Protein AF-A0A1E3X5I3-F1 (afdb_monomer_lite)

Sequence (67 aa):
MSTVKNKKDKVLFDDLKDECVKFIKLMNQLDVENLTEDQEEEILGEMFASLTHLNVHSGLLKKQIES

Structure (mmCIF, N/CA/C/O backbone):
data_AF-A0A1E3X5I3-F1
#
_entry.id   AF-A0A1E3X5I3-F1
#
loop_
_atom_site.group_PDB
_atom_site.id
_atom_site.type_symbol
_atom_site.label_atom_id
_atom_site.label_alt_id
_atom_site.label_comp_id
_atom_site.label_asym_id
_atom_site.label_entity_id
_atom_site.label_seq_id
_atom_site.pdbx_PDB_ins_code
_atom_site.Cartn_x
_atom_site.Cartn_y
_atom_site.Cartn_z
_atom_site.occupancy
_atom_site.B_iso_or_equiv
_atom_site.auth_seq_id
_atom_site.auth_comp_id
_atom_site.auth_asym_id
_atom_site.auth_atom_id
_atom_site.pdbx_PDB_model_num
ATOM 1 N N . MET A 1 1 ? 17.641 -9.124 -28.949 1.00 40.50 1 MET A N 1
ATOM 2 C CA . MET A 1 1 ? 17.382 -7.995 -28.031 1.00 40.50 1 MET A CA 1
ATOM 3 C C . MET A 1 1 ? 15.972 -8.121 -27.480 1.00 40.50 1 MET A C 1
ATOM 5 O O . MET A 1 1 ? 15.047 -8.227 -28.263 1.00 40.50 1 MET A O 1
ATOM 9 N N . SER A 1 2 ? 15.736 -8.107 -26.176 1.00 42.16 2 SER A N 1
ATOM 10 C CA . SER A 1 2 ? 15.970 -9.241 -25.275 1.00 42.16 2 SER A CA 1
ATOM 11 C C . SER A 1 2 ? 14.721 -9.375 -24.399 1.00 42.16 2 SER A C 1
ATOM 13 O O . SER A 1 2 ? 14.280 -8.389 -23.815 1.00 42.16 2 SER A O 1
ATOM 15 N N . THR A 1 3 ? 14.179 -10.584 -24.262 1.00 50.53 3 THR A N 1
ATOM 16 C CA . THR A 1 3 ? 13.005 -10.963 -23.440 1.00 50.53 3 THR A CA 1
ATOM 17 C C . THR A 1 3 ? 13.107 -10.558 -21.958 1.00 50.53 3 THR A C 1
ATOM 19 O O . THR A 1 3 ? 12.146 -10.687 -21.208 1.00 50.53 3 THR A O 1
ATOM 22 N N . VAL A 1 4 ? 14.277 -10.076 -21.532 1.00 52.81 4 VAL A N 1
ATOM 23 C CA . VAL A 1 4 ? 14.619 -9.645 -20.172 1.00 52.81 4 VAL A CA 1
ATOM 24 C C . VAL A 1 4 ? 14.111 -8.231 -19.845 1.00 52.81 4 VAL A C 1
ATOM 26 O O . VAL A 1 4 ? 13.731 -8.016 -18.697 1.00 52.81 4 VAL A O 1
ATOM 29 N N . LYS A 1 5 ? 14.047 -7.294 -20.814 1.00 57.03 5 LYS A N 1
ATOM 30 C CA . LYS A 1 5 ? 13.562 -5.909 -20.568 1.00 57.03 5 LYS A CA 1
ATOM 31 C C . LYS A 1 5 ? 12.083 -5.946 -20.143 1.00 57.03 5 LYS A C 1
ATOM 33 O O . LYS A 1 5 ? 11.749 -5.605 -19.019 1.00 57.03 5 LYS A O 1
ATOM 38 N N . ASN A 1 6 ? 11.273 -6.650 -20.936 1.00 65.69 6 ASN A N 1
ATOM 39 C CA . ASN A 1 6 ? 9.847 -6.882 -20.685 1.00 65.69 6 ASN A CA 1
ATOM 40 C C . ASN A 1 6 ? 9.550 -7.608 -19.349 1.00 65.69 6 ASN A C 1
ATOM 42 O O . ASN A 1 6 ? 8.516 -7.385 -18.730 1.00 65.69 6 ASN A O 1
ATOM 46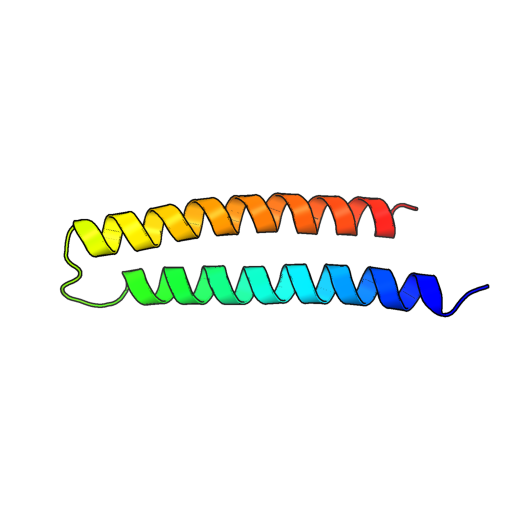 N N . LYS A 1 7 ? 10.459 -8.471 -18.861 1.00 72.38 7 LYS A N 1
ATOM 47 C CA . LYS A 1 7 ? 10.285 -9.136 -17.556 1.00 72.38 7 LYS A CA 1
ATOM 48 C C . LYS A 1 7 ? 10.524 -8.196 -16.374 1.00 72.38 7 LYS A C 1
ATOM 50 O O . LYS A 1 7 ? 9.777 -8.277 -15.410 1.00 72.38 7 LYS A O 1
ATOM 55 N N . LYS A 1 8 ? 11.547 -7.336 -16.428 1.00 76.88 8 LYS A N 1
ATOM 56 C CA . LYS A 1 8 ? 11.823 -6.364 -15.354 1.00 76.88 8 LYS A CA 1
ATOM 57 C C . LYS A 1 8 ? 10.748 -5.283 -15.279 1.00 76.88 8 LYS A C 1
ATOM 59 O O . LYS A 1 8 ? 10.318 -4.958 -14.180 1.00 76.88 8 LYS A O 1
ATOM 64 N N . ASP A 1 9 ? 10.302 -4.793 -16.430 1.00 78.62 9 ASP A N 1
ATOM 65 C CA . ASP A 1 9 ? 9.261 -3.765 -16.510 1.00 78.62 9 ASP A CA 1
ATOM 66 C C . ASP A 1 9 ? 7.928 -4.313 -15.978 1.00 78.62 9 ASP A C 1
ATOM 68 O O . ASP A 1 9 ? 7.226 -3.645 -15.223 1.00 78.62 9 ASP A O 1
ATOM 72 N N . LYS A 1 10 ? 7.624 -5.580 -16.297 1.00 85.94 10 LYS A N 1
ATOM 73 C CA . LYS A 1 10 ? 6.467 -6.282 -15.743 1.00 85.94 10 LYS A CA 1
ATOM 74 C C . LYS A 1 10 ? 6.540 -6.419 -14.221 1.00 85.94 10 LYS A C 1
ATOM 76 O O . LYS A 1 10 ? 5.546 -6.147 -13.570 1.00 85.94 10 LYS A O 1
ATOM 81 N N . VAL A 1 11 ? 7.693 -6.800 -13.665 1.00 89.38 11 VAL A N 1
ATOM 82 C CA . VAL A 1 11 ? 7.859 -6.909 -12.204 1.00 89.38 11 VAL A CA 1
ATOM 83 C C . VAL A 1 11 ? 7.616 -5.562 -11.527 1.00 89.38 11 VAL A C 1
ATOM 85 O O . VAL A 1 11 ? 6.819 -5.495 -10.608 1.00 89.38 11 VAL A O 1
ATOM 88 N N . LEU A 1 12 ? 8.212 -4.474 -12.022 1.00 88.56 12 LEU A N 1
ATOM 89 C CA . LEU A 1 12 ? 8.023 -3.150 -11.416 1.00 88.56 12 LEU A CA 1
ATOM 90 C C . LEU A 1 12 ? 6.592 -2.622 -11.549 1.00 88.56 12 LEU A C 1
ATOM 92 O O . LEU A 1 12 ? 6.112 -1.912 -10.667 1.00 88.56 12 LEU A O 1
ATOM 96 N N . PHE A 1 13 ? 5.913 -2.951 -12.647 1.00 90.81 13 PHE A N 1
ATOM 97 C CA . PHE A 1 13 ? 4.499 -2.637 -12.810 1.00 90.81 13 PHE A CA 1
ATOM 98 C C . PHE A 1 13 ? 3.613 -3.457 -11.863 1.00 90.81 13 PHE A C 1
ATOM 100 O O . PHE A 1 13 ? 2.688 -2.902 -11.270 1.00 90.81 13 PHE A O 1
ATOM 107 N N . ASP A 1 14 ? 3.900 -4.751 -11.709 1.00 94.31 14 ASP A N 1
ATOM 108 C CA . ASP A 1 14 ? 3.191 -5.632 -10.782 1.00 94.31 14 ASP A CA 1
ATOM 109 C C . ASP A 1 14 ? 3.414 -5.165 -9.324 1.00 94.31 14 ASP A C 1
ATOM 111 O O . ASP A 1 14 ? 2.435 -4.998 -8.601 1.00 94.31 14 ASP A O 1
ATOM 115 N N . ASP A 1 15 ? 4.645 -4.800 -8.936 1.00 93.25 15 ASP A N 1
ATOM 116 C CA . ASP A 1 15 ? 4.974 -4.236 -7.614 1.00 93.25 15 ASP A CA 1
ATOM 117 C C . ASP A 1 15 ? 4.191 -2.937 -7.336 1.00 93.25 15 ASP A C 1
ATOM 119 O O . ASP A 1 15 ? 3.589 -2.764 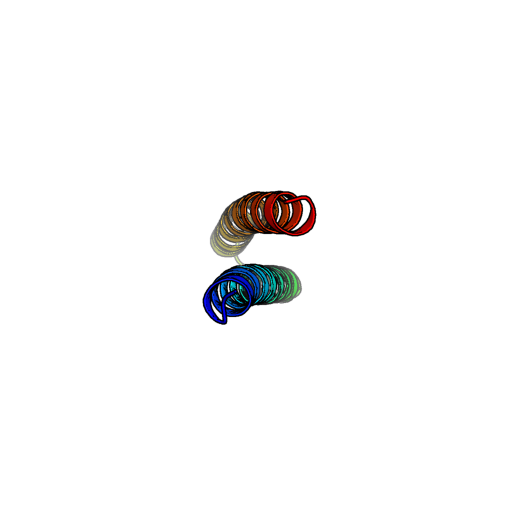-6.274 1.00 93.25 15 ASP A O 1
ATOM 123 N N . LEU A 1 16 ? 4.149 -2.017 -8.311 1.00 94.06 16 LEU A N 1
ATOM 124 C CA . LEU A 1 16 ? 3.382 -0.773 -8.197 1.00 94.06 16 LEU A CA 1
ATOM 125 C C . LEU A 1 16 ? 1.884 -1.051 -8.016 1.00 94.06 16 LEU A C 1
ATOM 127 O O . LEU A 1 16 ? 1.217 -0.398 -7.213 1.00 94.06 16 LEU A O 1
ATOM 131 N N . LYS A 1 17 ? 1.347 -2.015 -8.768 1.00 96.00 17 LYS A N 1
ATOM 132 C CA . LYS A 1 17 ? -0.062 -2.401 -8.694 1.00 96.00 17 LYS A CA 1
ATOM 133 C C . LYS A 1 17 ? -0.400 -3.020 -7.340 1.00 96.00 17 LYS A C 1
ATOM 135 O O . LYS A 1 17 ? -1.440 -2.678 -6.773 1.00 96.00 17 LYS A O 1
ATOM 140 N N . ASP A 1 18 ? 0.452 -3.900 -6.831 1.00 97.00 18 ASP A N 1
ATOM 141 C CA . ASP A 1 18 ? 0.259 -4.550 -5.536 1.00 97.00 18 ASP A CA 1
ATOM 142 C C . ASP A 1 18 ? 0.255 -3.523 -4.401 1.00 97.00 18 ASP A C 1
ATOM 144 O O . ASP A 1 18 ? -0.628 -3.553 -3.537 1.00 97.00 18 ASP A O 1
ATOM 148 N N . GLU A 1 19 ? 1.153 -2.540 -4.456 1.00 97.56 19 GLU A N 1
ATOM 149 C CA . GLU A 1 19 ? 1.188 -1.453 -3.481 1.00 97.56 19 GLU A CA 1
ATOM 150 C C . GLU A 1 19 ? -0.053 -0.540 -3.588 1.00 97.56 19 GLU A C 1
ATOM 152 O O . GLU A 1 19 ? -0.628 -0.162 -2.568 1.00 97.56 19 GLU A O 1
ATOM 157 N N . CYS A 1 20 ? -0.570 -0.262 -4.796 1.00 97.94 20 CYS A N 1
ATOM 158 C CA . CYS A 1 20 ? -1.843 0.460 -4.957 1.00 97.94 20 CYS A CA 1
ATOM 159 C C . CYS A 1 20 ? -3.012 -0.300 -4.315 1.00 97.94 20 CYS A C 1
ATOM 161 O O . CYS A 1 20 ? -3.863 0.298 -3.656 1.00 97.94 20 CYS A O 1
ATOM 163 N N . VAL A 1 21 ? -3.064 -1.622 -4.501 1.00 98.31 21 VAL A N 1
ATOM 164 C CA . VAL A 1 21 ? -4.093 -2.470 -3.888 1.00 98.31 21 VAL A CA 1
ATOM 165 C C . VAL A 1 21 ? -3.967 -2.458 -2.366 1.00 98.31 21 VAL A C 1
ATOM 167 O O . VAL A 1 21 ? -4.992 -2.403 -1.684 1.00 98.31 21 VAL A O 1
ATOM 170 N N . LYS A 1 22 ? -2.745 -2.486 -1.819 1.00 98.00 22 LYS A N 1
ATOM 171 C CA . LYS A 1 22 ? -2.514 -2.352 -0.375 1.00 98.00 22 LYS A CA 1
ATOM 172 C C . LYS A 1 22 ? -3.040 -1.014 0.146 1.00 98.00 22 LYS A C 1
ATOM 174 O O . LYS A 1 22 ? -3.826 -1.016 1.088 1.00 98.00 22 LYS A O 1
ATOM 179 N N . PHE A 1 23 ? -2.686 0.096 -0.497 1.00 98.00 23 PHE A N 1
ATOM 180 C CA . PHE A 1 23 ? -3.137 1.430 -0.093 1.00 98.00 23 PHE A CA 1
ATOM 181 C C . PHE A 1 23 ? -4.669 1.553 -0.074 1.00 98.00 23 PHE A C 1
ATOM 183 O O . PHE A 1 23 ? -5.240 2.052 0.891 1.00 98.00 23 PHE A O 1
ATOM 190 N N . ILE A 1 24 ? -5.351 1.035 -1.104 1.00 97.75 24 ILE A N 1
ATOM 191 C CA . ILE A 1 24 ? -6.824 1.021 -1.168 1.00 97.75 24 ILE A CA 1
ATOM 192 C C . ILE A 1 24 ? -7.421 0.181 -0.032 1.00 97.75 24 ILE A C 1
ATOM 194 O O . ILE A 1 24 ? -8.417 0.576 0.565 1.00 97.75 24 ILE A O 1
ATOM 198 N N . LYS A 1 25 ? -6.827 -0.975 0.290 1.00 97.75 25 LYS A N 1
ATOM 199 C CA . LYS A 1 25 ? -7.293 -1.806 1.410 1.00 97.75 25 LYS A CA 1
ATOM 200 C C . LYS A 1 25 ? -7.173 -1.079 2.747 1.00 97.75 25 LYS A C 1
ATOM 202 O O . LYS A 1 25 ? -8.112 -1.157 3.526 1.00 97.75 25 LYS A O 1
ATOM 207 N N . LEU A 1 26 ? -6.063 -0.380 2.985 1.00 97.94 26 LEU A N 1
ATOM 208 C CA . LEU A 1 26 ? -5.859 0.420 4.197 1.00 97.94 26 LEU A CA 1
ATOM 209 C C . LEU A 1 26 ? -6.873 1.570 4.283 1.00 97.94 26 LEU A C 1
ATOM 211 O O . LEU A 1 26 ? -7.486 1.774 5.323 1.00 97.94 26 LEU A O 1
ATOM 215 N N . MET A 1 27 ? -7.136 2.257 3.168 1.00 96.44 27 MET A N 1
ATOM 216 C CA . MET A 1 27 ? -8.174 3.292 3.107 1.00 96.44 27 MET A CA 1
ATOM 217 C C . MET A 1 27 ? -9.558 2.735 3.462 1.00 96.44 27 MET A C 1
ATOM 219 O O . MET A 1 27 ? -10.251 3.307 4.292 1.00 96.44 27 MET A O 1
ATOM 223 N N . ASN A 1 28 ? -9.924 1.575 2.913 1.00 96.25 28 ASN A N 1
ATOM 224 C CA . ASN A 1 28 ? -11.190 0.921 3.246 1.00 96.25 28 ASN A CA 1
ATOM 225 C C . ASN A 1 28 ? -11.254 0.441 4.709 1.00 96.25 28 ASN A C 1
ATOM 227 O O . ASN A 1 28 ? -12.348 0.232 5.225 1.00 96.25 28 ASN A O 1
ATOM 231 N N . GLN A 1 29 ? -10.114 0.210 5.372 1.00 96.12 29 GLN A N 1
ATOM 232 C CA . GLN A 1 29 ? -10.097 -0.112 6.801 1.00 96.12 29 GLN A CA 1
ATOM 233 C C . GLN A 1 29 ? -10.447 1.111 7.651 1.00 96.12 29 GLN A C 1
ATOM 235 O O . GLN A 1 29 ? -11.139 0.937 8.645 1.00 96.12 29 GLN A O 1
ATOM 240 N N . LEU A 1 30 ? -10.050 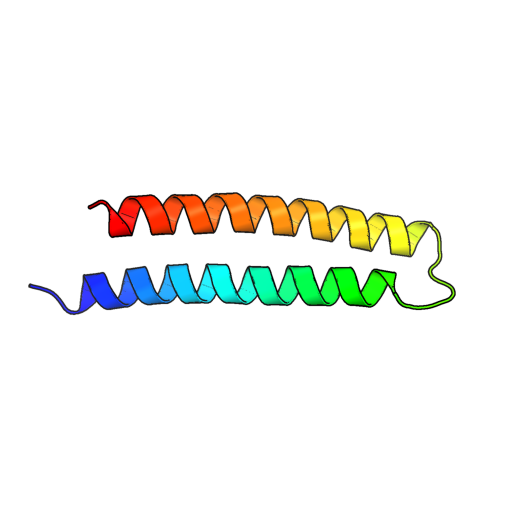2.323 7.239 1.00 93.69 30 LEU A N 1
ATOM 241 C CA . LEU A 1 30 ? -10.439 3.569 7.918 1.00 93.69 30 LEU A CA 1
ATOM 242 C C . LEU A 1 30 ? -11.948 3.849 7.851 1.00 93.69 30 LEU A C 1
ATOM 244 O O . LEU A 1 30 ? -12.476 4.531 8.722 1.00 93.69 30 LEU A O 1
ATOM 248 N N . ASP A 1 31 ? -12.649 3.302 6.856 1.00 90.69 31 ASP A N 1
ATOM 249 C CA . ASP A 1 31 ? -14.109 3.423 6.736 1.00 90.69 31 ASP A CA 1
ATOM 250 C C . ASP A 1 31 ? -14.879 2.507 7.715 1.00 90.69 31 ASP A C 1
ATOM 252 O O . ASP A 1 31 ? -16.111 2.559 7.781 1.00 90.69 31 ASP A O 1
ATOM 256 N N . VAL A 1 32 ? -14.192 1.637 8.467 1.00 90.12 32 VAL A N 1
ATOM 257 C CA . VAL A 1 32 ? -14.825 0.735 9.440 1.00 90.12 32 VAL A CA 1
ATOM 258 C C . VAL A 1 32 ? -15.221 1.508 10.700 1.00 90.12 32 VAL A C 1
ATOM 260 O O . VAL A 1 32 ? -14.405 2.173 11.330 1.00 90.12 32 VAL A O 1
ATOM 263 N N . GLU A 1 33 ? -16.481 1.376 11.118 1.00 84.25 33 GLU A N 1
ATOM 264 C CA . GLU A 1 33 ? -16.950 1.970 12.373 1.00 84.25 33 GLU A CA 1
ATOM 265 C C . GLU A 1 33 ? -16.259 1.338 13.598 1.00 84.25 33 GLU A C 1
ATOM 267 O O . GLU A 1 33 ? -16.119 0.117 13.686 1.00 84.25 33 GLU A O 1
ATOM 272 N N . ASN A 1 34 ? -15.952 2.163 14.606 1.00 91.94 34 ASN A N 1
ATOM 273 C CA . ASN A 1 34 ? -15.399 1.764 15.912 1.00 91.94 34 ASN A CA 1
ATOM 274 C C . ASN A 1 34 ? -13.940 1.269 15.908 1.00 91.94 34 ASN A C 1
ATOM 276 O O . ASN A 1 34 ? -13.587 0.417 16.727 1.00 91.94 34 ASN A O 1
ATOM 280 N N . LEU A 1 35 ? -13.082 1.812 15.040 1.00 94.81 35 LEU A N 1
ATOM 281 C CA . LEU A 1 35 ? -11.635 1.680 15.228 1.00 94.81 35 LEU A CA 1
ATOM 282 C C . LEU A 1 35 ? -11.207 2.305 16.563 1.00 94.81 35 LEU A C 1
ATOM 284 O O . LEU A 1 35 ? -11.708 3.360 16.960 1.00 94.81 35 LEU A O 1
ATOM 288 N N . THR A 1 36 ? -10.281 1.651 17.261 1.00 96.94 36 THR A N 1
ATOM 289 C CA . THR A 1 36 ? -9.584 2.280 18.388 1.00 96.94 36 THR A CA 1
ATOM 290 C C . THR A 1 36 ? -8.529 3.256 17.870 1.00 96.94 36 THR A C 1
ATOM 292 O O . THR A 1 36 ? -8.035 3.095 16.757 1.00 96.94 36 THR A O 1
ATOM 295 N N . GLU A 1 37 ? -8.123 4.219 18.699 1.00 96.38 37 GLU A N 1
ATOM 296 C CA . GLU A 1 37 ? -7.052 5.173 18.360 1.00 96.38 37 GLU A CA 1
ATOM 297 C C . GLU A 1 37 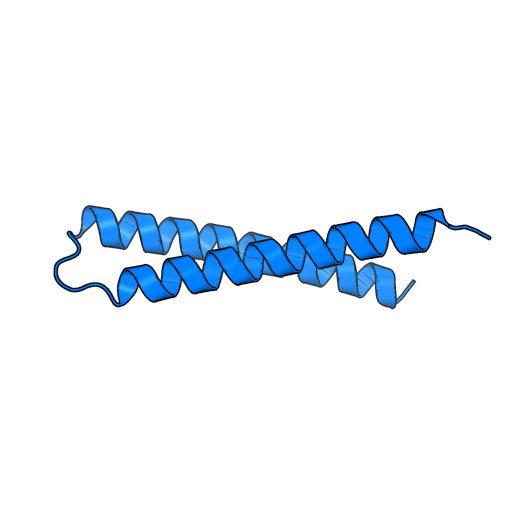? -5.764 4.451 17.923 1.00 96.38 37 GLU A C 1
ATOM 299 O O . GLU A 1 37 ? -5.225 4.753 16.864 1.00 96.38 37 GLU A O 1
ATOM 304 N N . ASP A 1 38 ? -5.354 3.405 18.652 1.00 97.69 38 ASP A N 1
ATOM 305 C CA . ASP A 1 38 ? -4.184 2.588 18.294 1.00 97.69 38 ASP A CA 1
ATOM 306 C C . ASP A 1 38 ? -4.306 1.924 16.906 1.00 97.69 38 ASP A C 1
ATOM 308 O O . ASP A 1 38 ? -3.325 1.820 16.172 1.00 97.69 38 ASP A O 1
ATOM 312 N N . GLN A 1 39 ? -5.510 1.472 16.527 1.00 97.31 39 GLN A N 1
ATOM 313 C CA . GLN A 1 39 ? -5.749 0.846 15.222 1.00 97.31 39 GLN A CA 1
ATOM 314 C C . GLN A 1 39 ? -5.727 1.887 14.105 1.00 97.31 39 GLN A C 1
ATOM 316 O O . GLN A 1 39 ? -5.205 1.624 13.025 1.00 97.31 39 GLN A O 1
ATOM 321 N N . GLU A 1 40 ? -6.286 3.069 14.360 1.00 97.31 40 GLU A N 1
ATOM 322 C CA . GLU A 1 40 ? -6.233 4.188 13.426 1.00 97.31 40 GLU A CA 1
ATOM 323 C C . GLU A 1 40 ? -4.784 4.640 13.199 1.00 97.31 40 GLU A C 1
ATOM 325 O O . GLU A 1 40 ? -4.363 4.788 12.051 1.00 97.31 40 GLU A O 1
ATOM 330 N N . GLU A 1 41 ? -3.989 4.777 14.265 1.00 97.94 41 GLU A N 1
ATOM 331 C CA . GLU A 1 41 ? -2.570 5.132 14.171 1.00 97.94 41 GLU A CA 1
ATOM 332 C C . GLU A 1 41 ? -1.771 4.081 13.385 1.00 97.94 41 GLU A C 1
ATOM 334 O O . GLU A 1 41 ? -0.978 4.440 12.509 1.00 97.94 41 GLU A O 1
ATOM 339 N N . GLU A 1 42 ? -2.012 2.790 13.630 1.00 98.12 42 GLU A N 1
ATOM 340 C CA . GLU A 1 42 ? -1.379 1.696 12.886 1.00 98.12 42 GLU A CA 1
ATOM 341 C C . GLU A 1 42 ? -1.724 1.756 11.390 1.00 98.12 42 GLU A C 1
ATOM 343 O O . GLU A 1 42 ? -0.820 1.748 10.547 1.00 98.12 42 GLU A O 1
ATOM 348 N N . ILE A 1 43 ? -3.011 1.893 11.046 1.00 98.12 43 ILE A N 1
ATOM 349 C CA . ILE A 1 43 ? -3.464 1.984 9.650 1.00 98.12 43 ILE A CA 1
ATOM 350 C C . ILE A 1 43 ? -2.839 3.203 8.965 1.00 98.12 43 ILE A C 1
ATOM 352 O O . ILE A 1 43 ? -2.311 3.085 7.856 1.00 98.12 43 ILE A O 1
ATOM 356 N N . LEU A 1 44 ? -2.844 4.368 9.616 1.00 97.88 44 LEU A N 1
ATOM 357 C CA . LEU A 1 44 ? -2.239 5.587 9.077 1.00 97.88 44 LEU A CA 1
ATOM 358 C C . LEU A 1 44 ? -0.725 5.428 8.885 1.00 97.88 44 LEU A C 1
ATOM 360 O O . LEU A 1 44 ? -0.193 5.823 7.842 1.00 97.88 44 LEU A O 1
ATOM 364 N N . GLY A 1 45 ? -0.028 4.810 9.840 1.00 98.31 45 GLY A N 1
ATOM 365 C CA . GLY A 1 45 ? 1.396 4.495 9.735 1.00 98.31 45 GLY A CA 1
ATOM 366 C C . GLY A 1 45 ? 1.702 3.590 8.539 1.00 98.31 45 GLY A C 1
ATOM 367 O O . GLY A 1 45 ? 2.601 3.877 7.739 1.00 98.31 45 GLY A O 1
ATOM 368 N N . GLU A 1 46 ? 0.907 2.538 8.348 1.00 98.25 46 GLU A N 1
ATOM 369 C CA . GLU A 1 46 ? 1.018 1.662 7.183 1.00 98.25 46 GLU A CA 1
ATOM 370 C C . GLU A 1 46 ? 0.699 2.378 5.865 1.00 98.25 46 GLU A C 1
ATOM 372 O O . GLU A 1 46 ? 1.366 2.131 4.853 1.00 98.25 46 GLU A O 1
ATOM 377 N N . MET A 1 47 ? -0.273 3.293 5.859 1.00 97.69 47 MET A N 1
ATOM 378 C CA . MET A 1 47 ? -0.598 4.107 4.685 1.00 97.69 47 MET A CA 1
ATOM 379 C C . MET A 1 47 ? 0.567 5.015 4.293 1.00 97.69 47 MET A C 1
ATOM 381 O O . MET A 1 47 ? 0.881 5.117 3.105 1.00 97.69 47 MET A O 1
ATOM 385 N N . PHE A 1 48 ? 1.252 5.634 5.258 1.00 97.94 48 PHE A N 1
ATOM 386 C CA . PHE A 1 48 ? 2.448 6.440 4.992 1.00 97.94 48 PHE A CA 1
ATOM 387 C C . PHE A 1 48 ? 3.592 5.610 4.397 1.00 97.94 48 PHE A C 1
ATOM 389 O O . PHE A 1 48 ? 4.254 6.048 3.447 1.00 97.94 48 PHE A O 1
ATOM 396 N N . ALA A 1 49 ? 3.811 4.399 4.913 1.00 98.00 49 ALA A N 1
ATOM 397 C CA . ALA A 1 49 ? 4.789 3.473 4.348 1.00 98.00 49 ALA A CA 1
ATOM 398 C C . ALA A 1 49 ? 4.420 3.083 2.905 1.00 98.00 49 ALA A C 1
ATOM 400 O O . ALA A 1 49 ? 5.256 3.174 2.002 1.00 98.00 49 ALA A O 1
ATOM 401 N N . SER A 1 50 ? 3.151 2.744 2.670 1.00 97.88 50 SER A N 1
ATOM 402 C CA . SER A 1 50 ? 2.630 2.381 1.349 1.00 97.88 50 SER A CA 1
ATOM 403 C C . SER A 1 50 ? 2.766 3.523 0.336 1.00 97.88 50 SER A C 1
ATOM 405 O O . SER A 1 50 ? 3.258 3.327 -0.775 1.00 97.88 50 SER A O 1
ATOM 407 N N . LEU A 1 51 ? 2.457 4.758 0.740 1.00 97.62 51 LEU A N 1
ATOM 408 C CA . LEU A 1 51 ? 2.655 5.950 -0.088 1.00 97.62 51 LEU A CA 1
ATOM 409 C C . LEU A 1 51 ? 4.129 6.156 -0.471 1.00 97.62 51 LEU A C 1
ATOM 411 O O . LEU A 1 51 ? 4.439 6.517 -1.610 1.00 97.62 51 LEU A O 1
ATOM 415 N N . THR A 1 52 ? 5.048 5.896 0.461 1.00 97.81 52 THR A N 1
ATOM 416 C CA . THR A 1 52 ? 6.491 5.971 0.195 1.00 97.81 52 THR A CA 1
ATOM 417 C C . THR A 1 52 ? 6.906 4.945 -0.860 1.00 97.81 52 THR A C 1
ATOM 419 O O . THR A 1 52 ? 7.609 5.294 -1.812 1.00 97.81 52 THR A O 1
ATOM 422 N N . HIS A 1 53 ? 6.431 3.702 -0.749 1.00 96.31 53 HIS A N 1
ATOM 423 C CA . HIS A 1 53 ? 6.678 2.659 -1.747 1.00 96.31 53 HIS A CA 1
ATOM 424 C C . HIS A 1 53 ? 6.085 3.011 -3.117 1.00 96.31 53 HIS A C 1
ATOM 426 O O . HIS A 1 53 ? 6.785 2.905 -4.124 1.00 96.31 53 HIS A O 1
ATOM 432 N N . LEU A 1 54 ? 4.847 3.518 -3.172 1.00 97.38 54 LEU A N 1
ATOM 433 C CA . LEU A 1 54 ? 4.211 3.980 -4.412 1.00 97.38 54 LEU A CA 1
ATOM 434 C C . LEU A 1 54 ? 5.056 5.035 -5.129 1.00 97.38 54 LEU A C 1
ATOM 436 O O . LEU A 1 54 ? 5.264 4.954 -6.344 1.00 97.38 54 LEU A O 1
ATOM 440 N N . ASN A 1 55 ? 5.584 6.010 -4.388 1.00 97.06 55 ASN A N 1
ATOM 441 C CA . ASN A 1 55 ? 6.449 7.046 -4.945 1.00 97.06 55 ASN A CA 1
ATOM 442 C C . ASN A 1 55 ? 7.761 6.461 -5.506 1.00 97.06 55 ASN A C 1
ATOM 444 O O . ASN A 1 55 ? 8.204 6.837 -6.592 1.00 97.06 55 ASN A O 1
ATOM 448 N N . VAL A 1 56 ? 8.367 5.495 -4.807 1.00 95.50 56 VAL A N 1
ATOM 449 C CA . VAL A 1 56 ? 9.582 4.814 -5.280 1.00 95.50 56 VAL A CA 1
ATOM 450 C C . VAL A 1 56 ? 9.301 3.983 -6.536 1.00 95.50 56 VAL A C 1
ATOM 452 O O . VAL A 1 56 ? 9.997 4.151 -7.540 1.00 95.50 56 VAL A O 1
ATOM 455 N N . HIS A 1 57 ? 8.281 3.122 -6.521 1.00 92.62 57 HIS A N 1
ATOM 456 C CA . HIS A 1 57 ? 7.955 2.236 -7.642 1.00 92.62 57 HIS A CA 1
ATOM 457 C C . HIS A 1 57 ? 7.543 3.015 -8.894 1.00 92.62 57 HIS A C 1
ATOM 459 O O . HIS A 1 57 ? 8.049 2.733 -9.983 1.00 92.62 57 HIS A O 1
ATOM 465 N N . SER A 1 58 ? 6.714 4.053 -8.748 1.00 93.50 58 SER A N 1
ATOM 466 C CA . SER A 1 58 ? 6.343 4.928 -9.868 1.00 93.50 58 SER A CA 1
ATOM 467 C C . SER A 1 58 ? 7.554 5.662 -10.455 1.00 93.50 58 SER A C 1
ATOM 469 O O . SER A 1 58 ? 7.697 5.737 -11.678 1.00 93.50 58 SER A O 1
ATOM 471 N N . GLY A 1 59 ? 8.478 6.135 -9.612 1.00 93.69 59 GLY A N 1
ATOM 472 C CA . GLY A 1 59 ? 9.723 6.763 -10.052 1.00 93.69 59 GLY A CA 1
ATOM 473 C C . GLY A 1 59 ? 10.660 5.808 -10.800 1.00 93.69 59 GLY A C 1
ATOM 474 O O . GLY A 1 59 ? 11.267 6.197 -11.800 1.00 93.69 59 GLY A O 1
ATOM 475 N N . LEU A 1 60 ? 10.775 4.555 -10.351 1.00 91.56 60 LEU A N 1
ATOM 476 C CA . LEU A 1 60 ? 11.568 3.521 -11.027 1.00 91.56 60 LEU A CA 1
ATOM 477 C C . LEU A 1 60 ? 10.970 3.147 -12.385 1.00 91.5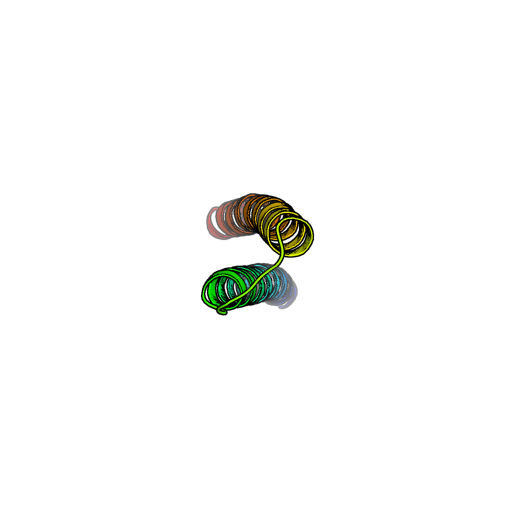6 60 LEU A C 1
ATOM 479 O O . LEU A 1 60 ? 11.701 3.102 -13.376 1.00 91.56 60 LEU A O 1
ATOM 483 N N . LEU A 1 61 ? 9.653 2.941 -12.443 1.00 88.94 61 LEU A N 1
ATOM 484 C CA . LEU A 1 61 ? 8.952 2.615 -13.681 1.00 88.94 61 LEU A CA 1
ATOM 485 C C . LEU A 1 61 ? 9.064 3.756 -14.701 1.00 88.94 61 LEU A C 1
ATOM 487 O O . LEU A 1 61 ? 9.361 3.511 -15.868 1.00 88.94 61 LEU A O 1
ATOM 491 N N . LYS A 1 62 ? 8.924 5.015 -14.263 1.00 89.56 62 LYS A N 1
ATOM 492 C CA . LYS A 1 62 ? 9.119 6.190 -15.126 1.00 89.56 62 LYS A CA 1
ATOM 493 C C . LYS A 1 62 ? 10.515 6.212 -15.756 1.00 89.56 62 LYS A C 1
ATOM 495 O O . LYS A 1 62 ? 10.629 6.338 -16.9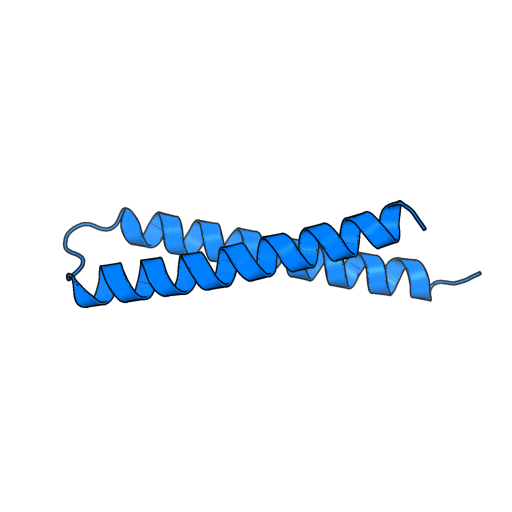71 1.00 89.56 62 LYS A O 1
ATOM 500 N N . LYS A 1 63 ? 11.567 6.022 -14.949 1.00 90.12 63 LYS A N 1
ATOM 501 C CA . LYS A 1 63 ? 12.956 5.969 -15.442 1.00 90.12 63 LYS A CA 1
ATOM 502 C C . LYS A 1 63 ? 13.175 4.858 -16.470 1.00 90.12 63 LYS A C 1
ATOM 504 O O . LYS A 1 63 ? 13.999 5.021 -17.361 1.00 90.12 63 LYS A O 1
ATOM 509 N N . GLN A 1 64 ? 12.475 3.731 -16.340 1.00 85.19 64 GLN A N 1
ATOM 510 C CA . GLN A 1 64 ? 12.549 2.647 -17.319 1.00 85.19 64 GLN A CA 1
ATOM 511 C C . GLN A 1 64 ? 11.823 2.964 -18.621 1.00 85.19 64 GLN A C 1
ATOM 513 O O . GLN A 1 64 ? 12.357 2.662 -19.682 1.00 85.19 64 GLN A O 1
ATOM 518 N N . ILE A 1 65 ? 10.634 3.570 -18.551 1.00 82.75 65 ILE A N 1
ATOM 519 C CA . ILE A 1 65 ? 9.871 3.985 -19.739 1.00 82.75 65 ILE A CA 1
ATOM 520 C C . ILE A 1 65 ? 10.662 5.013 -20.558 1.00 82.75 65 ILE A C 1
ATOM 522 O O . ILE A 1 65 ? 10.625 4.989 -21.785 1.00 82.75 65 ILE A O 1
ATOM 526 N N . GLU A 1 66 ? 11.392 5.899 -19.881 1.00 86.12 66 GLU A N 1
ATOM 527 C CA . GLU A 1 66 ? 12.215 6.941 -20.501 1.00 86.12 66 GLU A CA 1
ATOM 528 C C . GLU A 1 66 ? 13.585 6.431 -21.019 1.00 86.12 66 GLU A C 1
ATOM 530 O O . GLU A 1 66 ? 14.323 7.216 -21.615 1.00 86.12 66 GLU A O 1
ATOM 535 N N . SER A 1 67 ? 13.933 5.144 -20.825 1.00 77.12 67 SER A N 1
ATOM 536 C CA . SER A 1 67 ? 15.246 4.545 -21.157 1.00 77.12 67 SER A CA 1
ATOM 537 C C . SER A 1 67 ? 15.242 3.548 -22.317 1.00 77.12 67 SER A C 1
ATOM 539 O O . SER A 1 67 ? 16.303 3.489 -22.977 1.00 77.12 67 SER A O 1
#

Secondary structure (DSSP, 8-state):
--HHHHHHHHHHHHHHHHHHHHHHHHHHHHTSTT--HHHHHHHHHHHHHHHHHHHHHHHHHHHHHT-

pLDDT: mean 89.58, std 13.54, range [40.5, 98.31]

Foldseek 3Di:
DDPVLVVVLVVLVVQLVVLVVVLVVLVVVVVDPPDDPVRVVVSVVVNVVSVVSNVVSVVVSVVSVVD

Organism: NCBI:txid1872076

Radius of gyration: 15.75 Å; chains: 1; bounding box: 34×18×46 Å